Protein AF-A0A6C0END2-F1 (afdb_monomer)

Foldseek 3Di:
DVVVVVVVVVVVVLVVLVVVLVCLVCVQLQHNDDDPPDDRDNCNHLLNPLQDDDDPQDPVSNLVSLLSNLCSLVSRVVLVSLVSVLVSLVVVLVVCCVVCVDCPDPSNVVSVVSNVVSVVVNVVSVVVSVVSVVSSVVSVVVSVVVVVD

Secondary structure (DSSP, 8-state):
-HHHHHHHHHHHHHHHHHHHHHHHHHHHTT--S--SSS---GGGSTTTTTTS--TT--HHHHHHHHHHHHTHHHHT-HHHHHHHHHHHHHHHHHHHHHH---TTSHHHHHHHHHHHHHHHHHHHHHHHHHHHHHHHHHHHHHHHHHHH-

Mean predicted aligned error: 8.6 Å

Solvent-accessible surface area (backbone atoms only — not comparable to full-atom values): 8437 Å² total; per-residue (Å²): 111,73,67,57,58,52,51,52,52,52,51,52,51,50,52,51,52,51,52,50,52,54,51,51,54,36,43,43,36,36,31,90,66,99,51,92,89,55,80,62,48,63,78,57,6,61,65,46,53,76,48,74,89,59,95,85,65,46,74,69,52,52,51,53,20,50,54,48,52,47,40,38,76,65,70,64,51,56,68,63,54,47,53,54,50,52,53,51,50,52,50,52,43,53,50,47,57,71,68,49,82,53,81,88,41,70,68,51,57,54,46,53,50,52,52,52,53,47,53,53,53,52,53,53,52,53,53,49,51,57,55,44,50,54,51,24,56,55,46,50,53,52,51,54,54,63,69,77,106

Organism: NCBI:txid1070528

Radius of gyration: 21.25 Å; Cα contacts (8 Å, |Δi|>4): 91; chains: 1; bounding box: 53×32×63 Å

InterPro domains:
  IPR045364 Protein of unknown function DUF5883 [PF19230] (31-146)

Sequence (149 aa):
MISIILMIIIIIIFISIFIYAILKEREELGCYRFSIARQCNDNNSVYVMNTKMEHGDTKEILIKRLISIVSYHEKAGVWRRCYILSLSLLFIIFIVDKICCKRDDIYYWVVLLLLFFAIHYFFFNYINYHHFRNLKENGIEIINKLMSY

Structure (mmCIF, N/CA/C/O backbone):
data_AF-A0A6C0END2-F1
#
_entry.id   AF-A0A6C0END2-F1
#
loop_
_atom_site.group_PDB
_atom_site.id
_atom_site.type_symbol
_atom_site.label_atom_id
_atom_site.label_alt_id
_atom_site.label_comp_id
_atom_site.label_asym_id
_atom_site.label_entity_id
_atom_site.label_seq_id
_atom_site.pdbx_PDB_ins_code
_atom_site.Cartn_x
_atom_site.Cartn_y
_atom_site.Cartn_z
_atom_site.occupancy
_atom_site.B_iso_or_equiv
_atom_site.auth_seq_id
_atom_site.auth_comp_id
_atom_site.auth_asym_id
_atom_site.auth_atom_id
_atom_site.pdbx_PDB_model_num
ATOM 1 N N . MET A 1 1 ? 32.396 6.818 -22.479 1.00 50.41 1 MET A N 1
ATOM 2 C CA . MET A 1 1 ? 32.489 5.589 -21.654 1.00 50.41 1 MET A CA 1
ATOM 3 C C . MET A 1 1 ? 32.004 5.798 -20.215 1.00 50.41 1 MET A C 1
ATOM 5 O O . MET A 1 1 ? 31.150 5.036 -19.785 1.00 50.41 1 MET A O 1
ATOM 9 N N . ILE A 1 2 ? 32.434 6.862 -19.514 1.00 52.66 2 ILE A N 1
ATOM 10 C CA . ILE A 1 2 ? 31.947 7.231 -18.159 1.00 52.66 2 ILE A CA 1
ATOM 11 C C . ILE A 1 2 ? 30.407 7.350 -18.091 1.00 52.66 2 ILE A C 1
ATOM 13 O O . ILE A 1 2 ? 29.796 6.911 -17.124 1.00 52.66 2 ILE A O 1
ATOM 17 N N . SER A 1 3 ? 29.763 7.842 -19.157 1.00 74.62 3 SER A N 1
ATOM 18 C CA . SER A 1 3 ? 28.297 7.982 -19.238 1.00 74.62 3 SER A CA 1
ATOM 19 C C . SER A 1 3 ? 27.524 6.649 -19.256 1.00 74.62 3 SER A C 1
ATOM 21 O O . SER A 1 3 ? 26.456 6.568 -18.657 1.00 74.62 3 SER A O 1
ATOM 23 N N . ILE A 1 4 ? 28.062 5.588 -19.872 1.00 76.94 4 ILE A N 1
ATOM 24 C CA . ILE A 1 4 ? 27.370 4.287 -19.964 1.00 76.94 4 ILE A CA 1
ATOM 25 C C . ILE A 1 4 ? 27.467 3.537 -18.635 1.00 76.94 4 ILE A C 1
ATOM 27 O O . ILE A 1 4 ? 26.471 3.012 -18.151 1.00 76.94 4 ILE A O 1
ATOM 31 N N . ILE A 1 5 ? 28.650 3.539 -18.014 1.00 76.88 5 ILE A N 1
ATOM 32 C CA . ILE A 1 5 ? 28.864 2.908 -16.704 1.00 76.88 5 ILE A CA 1
ATOM 33 C C . ILE A 1 5 ? 27.985 3.582 -15.643 1.00 76.88 5 ILE A C 1
ATOM 35 O O . ILE A 1 5 ? 27.309 2.895 -14.884 1.00 76.88 5 ILE A O 1
ATOM 39 N N . LEU A 1 6 ? 27.926 4.919 -15.635 1.00 75.50 6 LEU A N 1
ATOM 40 C CA . LEU A 1 6 ? 27.061 5.672 -14.725 1.00 75.50 6 LEU A CA 1
ATOM 41 C C . LEU A 1 6 ? 25.575 5.334 -14.931 1.00 75.50 6 LEU A C 1
ATOM 43 O O . LEU A 1 6 ? 24.860 5.103 -13.962 1.00 75.50 6 LEU A O 1
ATOM 47 N N . MET A 1 7 ? 25.117 5.250 -16.182 1.00 73.88 7 MET A N 1
ATOM 48 C CA . MET A 1 7 ? 23.739 4.870 -16.505 1.00 73.88 7 MET A CA 1
ATOM 49 C C . MET A 1 7 ? 23.403 3.452 -16.018 1.00 73.88 7 MET A C 1
ATOM 51 O O . MET A 1 7 ? 22.347 3.251 -15.423 1.00 73.88 7 MET A O 1
ATOM 55 N N . ILE A 1 8 ? 24.309 2.487 -16.203 1.00 79.88 8 ILE A N 1
ATOM 56 C CA . ILE A 1 8 ? 24.140 1.113 -15.707 1.00 79.88 8 ILE A CA 1
ATOM 57 C C . ILE A 1 8 ? 24.027 1.097 -14.177 1.00 79.88 8 ILE A C 1
ATOM 59 O O . ILE A 1 8 ? 23.130 0.450 -13.640 1.00 79.88 8 ILE A O 1
ATOM 63 N N . ILE A 1 9 ? 24.887 1.840 -13.472 1.00 82.12 9 ILE A N 1
ATOM 64 C CA . ILE A 1 9 ? 24.840 1.944 -12.004 1.00 82.12 9 ILE A CA 1
ATOM 65 C C . ILE A 1 9 ? 23.489 2.500 -11.544 1.00 82.12 9 ILE A C 1
ATOM 67 O O . ILE A 1 9 ? 22.872 1.941 -10.639 1.00 82.12 9 ILE A O 1
ATOM 71 N N . ILE A 1 10 ? 22.999 3.564 -12.185 1.00 77.06 10 ILE A N 1
ATOM 72 C CA . ILE A 1 10 ? 21.708 4.157 -11.828 1.00 77.06 10 ILE A CA 1
ATOM 73 C C . ILE A 1 10 ? 20.566 3.153 -12.057 1.00 77.06 10 ILE A C 1
ATOM 75 O O . ILE A 1 10 ? 19.723 2.981 -11.178 1.00 77.06 10 ILE A O 1
ATOM 79 N N . ILE A 1 11 ? 20.563 2.435 -13.184 1.00 78.31 11 ILE A N 1
ATOM 80 C CA . ILE A 1 11 ? 19.564 1.391 -13.465 1.00 78.31 11 ILE A CA 1
ATOM 81 C C . ILE A 1 11 ? 19.576 0.312 -12.373 1.00 78.31 11 ILE A C 1
ATOM 83 O O . ILE A 1 11 ? 18.517 -0.055 -11.865 1.00 78.31 11 ILE A O 1
ATOM 87 N N . ILE A 1 12 ? 20.756 -0.158 -11.958 1.00 84.19 12 ILE A N 1
ATOM 88 C CA . ILE A 1 12 ? 20.893 -1.161 -10.890 1.00 84.19 12 ILE A CA 1
ATOM 89 C C . ILE A 1 12 ? 20.318 -0.643 -9.563 1.00 84.19 12 ILE A C 1
ATOM 91 O O . ILE A 1 12 ? 19.620 -1.387 -8.868 1.00 84.19 12 ILE A O 1
ATOM 95 N N . ILE A 1 13 ? 20.563 0.626 -9.218 1.00 83.44 13 ILE A N 1
ATOM 96 C CA . ILE A 1 13 ? 20.019 1.247 -8.001 1.00 83.44 13 ILE A CA 1
ATOM 97 C C . ILE A 1 13 ? 18.487 1.252 -8.045 1.00 83.44 13 ILE A C 1
ATOM 99 O O . ILE A 1 13 ? 17.847 0.810 -7.090 1.00 83.44 13 ILE A O 1
ATOM 103 N N . PHE A 1 14 ? 17.887 1.680 -9.158 1.00 77.06 14 PHE A N 1
ATOM 104 C CA . PHE A 1 14 ? 16.429 1.704 -9.301 1.00 77.06 14 PHE A CA 1
ATOM 105 C C . PHE A 1 14 ? 15.809 0.305 -9.276 1.00 77.06 14 PHE A C 1
ATOM 107 O O . PHE A 1 14 ? 14.803 0.103 -8.597 1.00 77.06 14 PHE A O 1
ATOM 114 N N . ILE A 1 15 ? 16.428 -0.679 -9.937 1.00 80.38 15 ILE A N 1
ATOM 115 C CA . ILE A 1 15 ? 15.993 -2.082 -9.866 1.00 80.38 15 ILE A CA 1
ATOM 116 C C . ILE A 1 15 ? 16.036 -2.583 -8.417 1.00 80.38 15 ILE A C 1
ATOM 118 O O . ILE A 1 15 ? 15.093 -3.227 -7.960 1.00 80.38 15 ILE A O 1
ATOM 122 N N . SER A 1 16 ? 17.087 -2.247 -7.668 1.00 83.19 16 SER A N 1
ATOM 123 C CA . SER A 1 16 ? 17.223 -2.645 -6.261 1.00 83.19 16 SER A CA 1
ATOM 124 C C . SER A 1 16 ? 16.132 -2.025 -5.381 1.00 83.19 16 SER A C 1
ATOM 126 O O . SER A 1 16 ? 15.525 -2.728 -4.574 1.00 83.19 16 SER A O 1
ATOM 128 N N . ILE A 1 17 ? 15.828 -0.734 -5.571 1.00 80.94 17 ILE A N 1
ATOM 129 C CA . ILE A 1 17 ? 14.729 -0.042 -4.873 1.00 80.94 17 ILE A CA 1
ATOM 130 C C . ILE A 1 17 ? 13.383 -0.694 -5.206 1.00 80.94 17 ILE A C 1
ATOM 132 O O . ILE A 1 17 ? 12.567 -0.928 -4.313 1.00 80.94 17 ILE A O 1
ATOM 136 N N . PHE A 1 18 ? 13.157 -1.024 -6.476 1.00 77.19 18 PHE A N 1
ATOM 137 C CA . PHE A 1 18 ? 11.925 -1.661 -6.929 1.00 77.19 18 PHE A CA 1
ATOM 138 C C . PHE A 1 18 ? 11.741 -3.060 -6.321 1.00 77.19 18 PHE A C 1
ATOM 140 O O . PHE A 1 18 ? 10.676 -3.368 -5.785 1.00 77.19 18 PHE A O 1
ATOM 147 N N . ILE A 1 19 ? 12.793 -3.885 -6.322 1.00 81.81 19 ILE A N 1
ATOM 148 C CA . ILE A 1 19 ? 12.785 -5.208 -5.680 1.00 81.81 19 ILE A CA 1
ATOM 149 C C . ILE A 1 19 ? 12.523 -5.075 -4.177 1.00 81.81 19 ILE A C 1
ATOM 151 O O . ILE A 1 19 ? 11.704 -5.816 -3.634 1.00 81.81 19 ILE A O 1
ATOM 155 N N . TYR A 1 20 ? 13.171 -4.118 -3.505 1.00 83.56 20 TYR A N 1
ATOM 156 C CA . TYR A 1 20 ? 12.934 -3.846 -2.088 1.00 83.56 20 TYR A CA 1
ATOM 157 C C . TYR A 1 20 ? 11.470 -3.474 -1.810 1.00 83.56 20 TYR A C 1
ATOM 159 O O . TYR A 1 20 ? 10.868 -4.012 -0.880 1.00 83.56 20 TYR A O 1
ATOM 167 N N . ALA A 1 21 ? 10.876 -2.606 -2.634 1.00 78.94 21 ALA A N 1
ATOM 168 C CA . ALA A 1 21 ? 9.477 -2.211 -2.498 1.00 78.94 21 ALA A CA 1
ATOM 169 C C . ALA A 1 21 ? 8.527 -3.414 -2.636 1.00 78.94 21 ALA A C 1
ATOM 171 O O . ALA A 1 21 ? 7.637 -3.584 -1.804 1.00 78.94 21 ALA A O 1
ATOM 172 N N . ILE A 1 22 ? 8.758 -4.290 -3.623 1.00 78.44 22 ILE A N 1
ATOM 173 C CA . ILE A 1 22 ? 7.978 -5.527 -3.804 1.00 78.44 22 ILE A CA 1
ATOM 174 C C . ILE A 1 22 ? 8.141 -6.466 -2.606 1.00 78.44 22 ILE A C 1
ATOM 176 O O . ILE A 1 22 ? 7.160 -7.030 -2.123 1.00 78.44 22 ILE A O 1
ATOM 180 N N . LEU A 1 23 ? 9.371 -6.653 -2.121 1.00 80.50 23 LEU A N 1
ATOM 181 C CA . LEU A 1 23 ? 9.648 -7.505 -0.965 1.00 80.50 23 LEU A CA 1
ATOM 182 C C . LEU A 1 23 ? 8.893 -7.029 0.274 1.00 80.50 23 LEU A C 1
ATOM 184 O O . LEU A 1 23 ? 8.287 -7.846 0.966 1.00 80.50 23 LEU A O 1
ATOM 188 N N . LYS A 1 24 ? 8.889 -5.717 0.523 1.00 79.50 24 LYS A N 1
ATOM 189 C CA . LYS A 1 24 ? 8.176 -5.141 1.662 1.00 79.50 24 LYS A CA 1
ATOM 190 C C . LYS A 1 24 ? 6.664 -5.261 1.543 1.00 79.50 24 LYS A C 1
ATOM 192 O O . LYS A 1 24 ? 6.023 -5.620 2.523 1.00 79.50 24 LYS A O 1
ATOM 197 N N . GLU A 1 25 ? 6.106 -5.063 0.353 1.00 77.31 25 GLU A N 1
ATOM 198 C CA . GLU A 1 25 ? 4.674 -5.280 0.123 1.00 77.31 25 GLU A CA 1
ATOM 199 C C . GLU A 1 25 ? 4.272 -6.734 0.421 1.00 77.31 25 GLU A C 1
ATOM 201 O O . GLU A 1 25 ? 3.272 -6.995 1.085 1.00 77.31 25 GLU A O 1
ATOM 206 N N . ARG A 1 26 ? 5.093 -7.705 -0.001 1.00 78.88 26 ARG A N 1
ATOM 207 C CA . ARG A 1 26 ? 4.847 -9.124 0.293 1.00 78.88 26 ARG A CA 1
ATOM 208 C C . ARG A 1 26 ? 4.938 -9.434 1.783 1.00 78.88 26 ARG A C 1
ATOM 210 O O . ARG A 1 26 ? 4.091 -10.163 2.292 1.00 78.88 26 ARG A O 1
ATOM 217 N N . GLU A 1 27 ? 5.940 -8.902 2.474 1.00 80.31 27 GLU A N 1
ATOM 218 C CA . GLU A 1 27 ? 6.085 -9.078 3.922 1.00 80.31 27 GLU A CA 1
ATOM 219 C C . GLU A 1 27 ? 4.838 -8.580 4.664 1.00 80.31 27 GLU A C 1
ATOM 221 O O . GLU A 1 27 ? 4.312 -9.275 5.530 1.00 80.31 27 GLU A O 1
ATOM 226 N N . GLU A 1 28 ? 4.305 -7.427 4.261 1.00 76.56 28 GLU A N 1
ATOM 227 C CA . GLU A 1 28 ? 3.100 -6.845 4.853 1.00 76.56 28 GLU A CA 1
ATOM 228 C C . GLU A 1 28 ? 1.826 -7.636 4.549 1.00 76.56 28 GLU A C 1
ATOM 230 O O . GLU A 1 28 ? 0.938 -7.699 5.397 1.00 76.56 28 GLU A O 1
ATOM 235 N N . LEU A 1 29 ? 1.760 -8.311 3.399 1.00 77.88 29 LEU A N 1
ATOM 236 C CA . LEU A 1 29 ? 0.716 -9.287 3.064 1.00 77.88 29 LEU A CA 1
ATOM 237 C C . LEU A 1 29 ? 0.879 -10.632 3.805 1.00 77.88 29 LEU A C 1
ATOM 239 O O . LEU A 1 29 ? 0.109 -11.562 3.576 1.00 77.88 29 LEU A O 1
ATOM 243 N N . GLY A 1 30 ? 1.873 -10.768 4.690 1.00 77.81 30 GLY A N 1
ATOM 244 C CA . GLY A 1 30 ? 2.117 -11.987 5.469 1.00 77.81 30 GLY A CA 1
ATOM 245 C C . GLY A 1 30 ? 2.954 -13.041 4.735 1.00 77.81 30 GLY A C 1
ATOM 246 O O . GLY A 1 30 ? 2.961 -14.217 5.113 1.00 77.81 30 GLY A O 1
ATOM 247 N N . CYS A 1 31 ? 3.660 -12.646 3.673 1.00 80.88 31 CYS A N 1
ATOM 248 C CA . CYS A 1 31 ? 4.550 -13.498 2.889 1.00 80.88 31 CYS A CA 1
ATOM 249 C C . CYS A 1 31 ? 6.026 -13.234 3.218 1.00 80.88 31 CYS A C 1
ATOM 251 O O . CYS A 1 31 ? 6.637 -12.308 2.694 1.00 80.88 31 CYS A O 1
ATOM 253 N N . TYR A 1 32 ? 6.647 -14.134 3.980 1.00 70.06 32 TYR A N 1
ATOM 254 C CA . TYR A 1 32 ? 8.065 -14.023 4.364 1.00 70.06 32 TYR A CA 1
ATOM 255 C C . TYR A 1 32 ? 9.045 -14.744 3.419 1.00 70.06 32 TYR A C 1
ATOM 257 O O . TYR A 1 32 ? 10.250 -14.744 3.657 1.00 70.06 32 TYR A O 1
ATOM 265 N N . ARG A 1 33 ? 8.557 -15.408 2.358 1.00 68.62 33 ARG A N 1
ATOM 266 C CA . ARG A 1 33 ? 9.393 -16.139 1.384 1.00 68.62 33 ARG A CA 1
ATOM 267 C C . ARG A 1 33 ? 9.011 -15.800 -0.054 1.00 68.62 33 ARG A C 1
ATOM 269 O O . ARG A 1 33 ? 7.828 -15.674 -0.375 1.00 68.62 33 ARG A O 1
ATOM 276 N N . PHE A 1 34 ? 10.014 -15.734 -0.931 1.00 66.56 34 PHE A N 1
ATOM 277 C CA . PHE A 1 34 ? 9.815 -15.614 -2.375 1.00 66.56 34 PHE A CA 1
ATOM 278 C C . PHE A 1 34 ? 9.330 -16.960 -2.926 1.00 66.56 34 PHE A C 1
ATOM 280 O O . PHE A 1 34 ? 10.111 -17.873 -3.175 1.00 66.56 34 PHE A O 1
ATOM 287 N N . S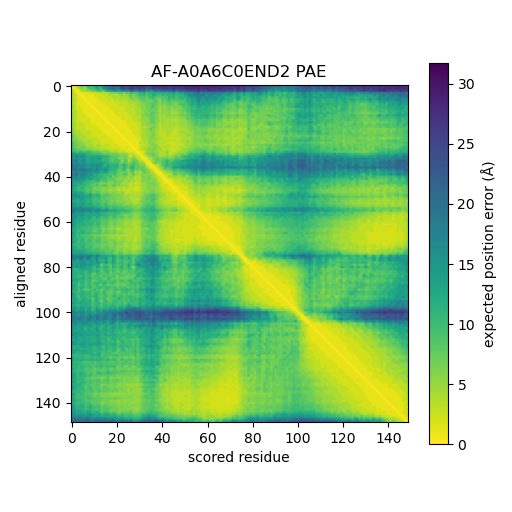ER A 1 35 ? 8.015 -17.108 -3.060 1.00 66.38 35 SER A N 1
ATOM 288 C CA . SER A 1 35 ? 7.406 -18.243 -3.748 1.00 66.38 35 SER A CA 1
ATOM 289 C C . SER A 1 35 ? 6.367 -17.733 -4.732 1.00 66.38 35 SER A C 1
ATOM 291 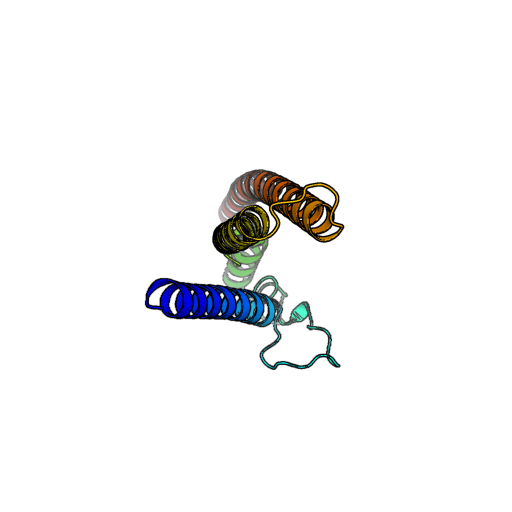O O . SER A 1 35 ? 5.494 -16.941 -4.373 1.00 66.38 35 SER A O 1
ATOM 293 N N . ILE A 1 36 ? 6.486 -18.180 -5.980 1.00 62.38 36 ILE A N 1
ATOM 294 C CA . ILE A 1 36 ? 5.494 -17.949 -7.036 1.00 62.38 36 ILE A CA 1
ATOM 295 C C . ILE A 1 36 ? 4.302 -18.905 -6.847 1.00 62.38 36 ILE A C 1
ATOM 297 O O . ILE A 1 36 ? 3.177 -18.569 -7.191 1.00 62.38 36 ILE A O 1
ATOM 301 N N . ALA A 1 37 ? 4.531 -20.073 -6.235 1.00 60.47 37 ALA A N 1
ATOM 302 C CA . ALA A 1 37 ? 3.532 -21.129 -6.074 1.00 60.47 37 ALA A CA 1
ATOM 303 C C . ALA A 1 37 ? 2.611 -20.956 -4.851 1.00 60.47 37 ALA A C 1
ATOM 305 O O . ALA A 1 37 ? 1.634 -21.687 -4.713 1.00 60.47 37 ALA A O 1
ATOM 306 N N . ARG A 1 38 ? 2.915 -20.024 -3.937 1.00 62.62 38 ARG A N 1
ATOM 307 C CA . ARG A 1 38 ? 2.074 -19.731 -2.766 1.00 62.62 38 ARG A CA 1
ATOM 308 C C . ARG A 1 38 ? 1.531 -18.313 -2.846 1.00 62.62 38 ARG A C 1
ATOM 310 O O . ARG A 1 38 ? 2.303 -17.356 -2.806 1.00 62.62 38 ARG A O 1
ATOM 317 N N . GLN A 1 39 ? 0.207 -18.208 -2.898 1.00 67.44 39 GLN A N 1
ATOM 318 C CA . GLN A 1 39 ? -0.495 -16.965 -2.600 1.00 67.44 39 GLN A CA 1
ATOM 319 C C . GLN A 1 39 ? -0.245 -16.574 -1.139 1.00 67.44 39 GLN A C 1
ATOM 321 O O . GLN A 1 39 ? -0.067 -17.438 -0.272 1.00 67.44 39 GLN A O 1
ATOM 326 N N . CYS A 1 40 ? -0.186 -15.270 -0.880 1.00 74.75 40 CYS A N 1
ATOM 327 C CA . CYS A 1 40 ? -0.096 -14.761 0.481 1.00 74.75 40 CYS A CA 1
ATOM 328 C C . CYS A 1 40 ? -1.407 -15.033 1.213 1.00 74.75 40 CYS A C 1
ATOM 330 O O . CYS A 1 40 ? -2.478 -14.995 0.614 1.00 74.75 40 CYS A O 1
ATOM 332 N N . ASN A 1 41 ? -1.308 -15.383 2.493 1.00 78.56 41 ASN A N 1
ATOM 333 C CA . ASN A 1 41 ? -2.484 -15.560 3.326 1.00 78.56 41 ASN A CA 1
ATOM 334 C C . ASN A 1 41 ? -2.799 -14.212 3.962 1.00 78.56 41 ASN A C 1
ATOM 336 O O . ASN A 1 41 ? -2.092 -13.806 4.884 1.00 78.56 41 ASN A O 1
ATOM 340 N N . ASP A 1 42 ? -3.868 -13.566 3.506 1.00 76.94 42 ASP A N 1
ATOM 341 C CA . ASP A 1 42 ? -4.290 -12.259 4.012 1.00 76.94 42 ASP A CA 1
ATOM 342 C C . ASP A 1 42 ? -4.486 -12.259 5.534 1.00 76.94 42 ASP A C 1
ATOM 344 O O . ASP A 1 42 ? -4.251 -11.238 6.174 1.00 76.94 42 ASP A O 1
ATOM 348 N N . ASN A 1 43 ? -4.806 -13.412 6.139 1.00 80.62 43 ASN A N 1
ATOM 349 C CA . ASN A 1 43 ? -4.931 -13.571 7.595 1.00 80.62 43 ASN A CA 1
ATOM 350 C C . ASN A 1 43 ? -3.617 -13.357 8.364 1.00 80.62 43 ASN A C 1
ATOM 352 O O . ASN A 1 43 ? -3.646 -13.080 9.560 1.00 80.62 43 ASN A O 1
ATOM 356 N N . ASN A 1 44 ? -2.472 -13.495 7.695 1.00 80.25 44 ASN A N 1
ATOM 357 C CA . ASN A 1 44 ? -1.147 -13.259 8.269 1.00 80.25 44 ASN A CA 1
ATOM 358 C C . ASN A 1 44 ? -0.622 -11.856 7.951 1.00 80.25 44 ASN A C 1
ATOM 360 O O . ASN A 1 44 ? 0.524 -11.542 8.272 1.00 80.25 44 ASN A O 1
ATOM 364 N N . SER A 1 45 ? -1.421 -11.030 7.281 1.00 84.00 45 SER A N 1
ATOM 365 C CA . SER A 1 45 ? -1.008 -9.687 6.914 1.00 84.00 45 SER A CA 1
ATOM 366 C C . SER A 1 45 ? -0.946 -8.770 8.136 1.00 84.00 45 SER A C 1
ATOM 368 O O . SER A 1 45 ? -1.708 -8.910 9.098 1.00 84.00 45 SER A O 1
ATOM 370 N N . VAL A 1 46 ? -0.072 -7.766 8.073 1.00 82.69 46 VAL A N 1
ATOM 371 C CA . VAL A 1 46 ? 0.057 -6.723 9.106 1.00 82.69 46 VAL A CA 1
ATOM 372 C C . VAL A 1 46 ? -1.273 -5.987 9.316 1.00 82.69 46 VAL A C 1
ATOM 374 O O . VAL A 1 46 ? -1.562 -5.499 10.409 1.00 82.69 46 VAL A O 1
ATOM 377 N N . TYR A 1 47 ? -2.128 -5.961 8.294 1.00 82.38 47 TYR A N 1
ATOM 378 C CA . TYR A 1 47 ? -3.434 -5.319 8.335 1.00 82.38 47 TYR A CA 1
ATOM 379 C C . TYR A 1 47 ? -4.408 -5.965 9.330 1.00 82.38 47 TYR A C 1
ATOM 381 O O . TYR A 1 47 ? -5.125 -5.254 10.045 1.00 82.38 47 TYR A O 1
ATOM 389 N N . VAL A 1 48 ? -4.413 -7.297 9.405 1.00 86.56 48 VAL A N 1
ATOM 390 C CA . VAL A 1 48 ? -5.359 -8.081 10.222 1.00 86.56 48 VAL A CA 1
ATOM 391 C C . VAL A 1 48 ? -4.700 -8.759 11.423 1.00 86.56 48 VAL A C 1
ATOM 393 O O . VAL A 1 48 ? -5.386 -9.303 12.288 1.00 86.56 48 VAL A O 1
ATOM 396 N N . MET A 1 49 ? -3.373 -8.687 11.530 1.00 81.75 49 MET A N 1
ATOM 397 C CA . MET A 1 49 ? -2.669 -9.131 12.724 1.00 81.75 49 MET A CA 1
ATOM 398 C C . MET A 1 49 ? -3.219 -8.396 13.959 1.00 81.75 49 MET A C 1
ATOM 400 O O . MET A 1 49 ? -3.370 -7.169 13.963 1.00 81.75 49 MET A O 1
ATOM 404 N N . ASN A 1 50 ? -3.530 -9.158 15.010 1.00 81.06 50 ASN A N 1
ATOM 405 C CA . ASN A 1 50 ? -4.062 -8.665 16.286 1.00 81.06 50 ASN A CA 1
ATOM 406 C C . ASN A 1 50 ? -5.407 -7.916 16.191 1.00 81.06 50 ASN A C 1
ATOM 408 O O . ASN A 1 50 ? -5.665 -7.018 16.991 1.00 81.06 50 ASN A O 1
ATOM 412 N N . THR A 1 51 ? -6.270 -8.250 15.226 1.00 89.19 51 THR A N 1
ATOM 413 C CA . THR A 1 51 ? -7.635 -7.685 15.150 1.00 89.19 51 THR A CA 1
ATOM 414 C C . THR A 1 51 ? -8.730 -8.676 15.539 1.00 89.19 51 THR A C 1
ATOM 416 O O . THR A 1 51 ? -9.809 -8.262 15.957 1.00 89.19 51 THR A O 1
ATOM 419 N N . LYS A 1 52 ? -8.463 -9.983 15.441 1.00 90.38 52 LYS A N 1
ATOM 420 C CA . LYS A 1 52 ? -9.426 -11.038 15.778 1.00 90.38 52 LYS A CA 1
ATOM 421 C C . LYS A 1 52 ? -9.653 -11.115 17.289 1.00 90.38 52 LYS A C 1
ATOM 423 O O . LYS A 1 52 ? -8.697 -10.995 18.044 1.00 90.38 52 LYS A O 1
ATOM 428 N N . MET A 1 53 ? -10.894 -11.338 17.710 1.00 91.94 53 MET A N 1
ATOM 429 C CA . MET A 1 53 ? -11.236 -11.598 19.110 1.00 91.94 53 MET A CA 1
ATOM 430 C C . MET A 1 53 ? -10.760 -12.990 19.544 1.00 91.94 53 MET A C 1
ATOM 432 O O . MET A 1 53 ? -10.904 -13.959 18.793 1.00 91.94 53 MET A O 1
ATOM 436 N N . GLU A 1 54 ? -10.232 -13.087 20.759 1.00 92.00 54 GLU A N 1
ATOM 437 C CA . GLU A 1 54 ? -9.759 -14.330 21.368 1.00 92.00 54 GLU A CA 1
ATOM 438 C C . GLU A 1 54 ? -10.492 -14.640 22.677 1.00 92.00 54 GLU A C 1
ATOM 440 O O . GLU A 1 54 ? -11.064 -13.769 23.339 1.00 92.00 54 GLU A O 1
ATOM 445 N N . HIS A 1 55 ? -10.504 -15.922 23.047 1.00 92.50 55 HIS A N 1
ATOM 446 C CA . HIS A 1 55 ? -11.161 -16.358 24.271 1.00 92.50 55 HIS A CA 1
ATOM 447 C C . HIS A 1 55 ? -10.394 -15.823 25.487 1.00 92.50 55 HIS A C 1
ATOM 449 O O . HIS A 1 55 ? -9.213 -16.113 25.651 1.00 92.50 55 HIS A O 1
ATOM 455 N N . GLY A 1 56 ? -11.076 -15.071 26.354 1.00 91.38 56 GLY A N 1
ATOM 456 C CA . GLY A 1 56 ? -10.457 -14.430 27.519 1.00 91.38 56 GLY A CA 1
ATOM 457 C C . GLY A 1 56 ? -9.935 -13.011 27.274 1.00 91.38 56 GLY A C 1
ATOM 458 O O . GLY A 1 56 ? -9.341 -12.436 28.184 1.00 91.38 56 GLY A O 1
ATOM 459 N N . ASP A 1 57 ? -10.174 -12.423 26.095 1.00 91.38 57 ASP A N 1
ATOM 460 C CA . ASP A 1 57 ? -9.896 -11.002 25.868 1.00 91.38 57 ASP A CA 1
ATOM 461 C C . ASP A 1 57 ? -10.650 -10.130 26.896 1.00 91.38 57 ASP A C 1
ATOM 463 O O . ASP A 1 57 ? -11.863 -10.251 27.088 1.00 91.38 57 ASP A O 1
ATOM 467 N N . THR A 1 58 ? -9.932 -9.215 27.550 1.00 93.50 58 THR A N 1
ATOM 468 C CA . THR A 1 58 ? -10.520 -8.220 28.460 1.00 93.50 58 THR A CA 1
ATOM 469 C C . THR A 1 58 ? -11.105 -7.038 27.681 1.00 93.50 58 THR A C 1
ATOM 471 O O . THR A 1 58 ? -10.733 -6.800 26.529 1.00 93.50 58 THR A O 1
ATOM 474 N N . LYS A 1 59 ? -11.975 -6.230 28.315 1.00 90.56 59 LYS A N 1
ATOM 475 C CA . LYS A 1 59 ? -12.522 -4.985 27.722 1.00 90.56 59 LYS A CA 1
ATOM 476 C C . LYS A 1 59 ? -11.406 -4.106 27.137 1.00 90.56 59 LYS A C 1
ATOM 478 O O . LYS A 1 59 ? -11.519 -3.642 26.006 1.00 90.56 59 LYS A O 1
ATOM 483 N N . GLU A 1 60 ? -10.304 -3.938 27.867 1.00 90.75 60 GLU A N 1
ATOM 484 C CA . GLU A 1 60 ? -9.146 -3.153 27.419 1.00 90.75 60 GLU A CA 1
ATOM 485 C C . GLU A 1 60 ? -8.473 -3.726 26.166 1.00 90.75 60 GLU A C 1
ATOM 487 O O . GLU A 1 60 ? -8.090 -2.972 25.269 1.00 90.75 60 GLU A O 1
ATOM 492 N N . ILE A 1 61 ? -8.333 -5.053 26.079 1.00 92.00 61 ILE A N 1
ATOM 493 C CA . ILE A 1 61 ? -7.750 -5.712 24.905 1.00 92.00 61 ILE A CA 1
ATOM 494 C C . ILE A 1 61 ? -8.668 -5.522 23.696 1.00 92.00 61 ILE A C 1
ATOM 496 O O . ILE A 1 61 ? -8.191 -5.130 22.632 1.00 92.00 61 ILE A O 1
ATOM 500 N N . LEU A 1 62 ? -9.981 -5.703 23.860 1.00 92.50 62 LEU A N 1
ATOM 501 C CA . LEU A 1 62 ? -10.955 -5.499 22.783 1.00 92.50 62 LEU A CA 1
ATOM 502 C C . LEU A 1 62 ? -10.941 -4.062 22.256 1.00 92.50 62 LEU A C 1
ATOM 504 O O . LEU A 1 62 ? -10.981 -3.855 21.046 1.00 92.50 62 LEU A O 1
ATOM 508 N N . ILE A 1 63 ? -10.805 -3.071 23.139 1.00 92.00 63 ILE A N 1
ATOM 509 C CA . ILE A 1 63 ? -10.654 -1.664 22.749 1.00 92.00 63 ILE A CA 1
ATOM 510 C C . ILE A 1 63 ? -9.377 -1.461 21.930 1.00 92.00 63 ILE A C 1
ATOM 512 O O . ILE A 1 63 ? -9.423 -0.852 20.863 1.00 92.00 63 ILE A O 1
ATOM 516 N N . LYS A 1 64 ? -8.237 -2.005 22.374 1.00 91.06 64 LYS A N 1
ATOM 517 C CA . LYS A 1 64 ? -6.976 -1.920 21.617 1.00 91.06 64 LYS A CA 1
ATOM 518 C C . LYS A 1 64 ? -7.095 -2.582 20.242 1.00 91.06 64 LYS A C 1
ATOM 520 O O . LYS A 1 64 ? -6.611 -2.024 19.256 1.00 91.06 64 LYS A O 1
ATOM 525 N N . ARG A 1 65 ? -7.775 -3.731 20.149 1.00 92.44 65 ARG A N 1
ATOM 526 C CA . ARG A 1 65 ? -8.055 -4.408 18.873 1.00 92.44 65 ARG A CA 1
ATOM 527 C C . ARG A 1 65 ? -8.971 -3.562 17.977 1.00 92.44 65 ARG A C 1
ATOM 529 O O . ARG A 1 65 ? -8.672 -3.413 16.797 1.00 92.44 65 ARG A O 1
ATOM 536 N N . LEU A 1 66 ? -10.017 -2.933 18.519 1.00 92.31 66 LEU A N 1
ATOM 537 C CA . LEU A 1 66 ? -10.893 -2.013 17.777 1.00 92.31 66 LEU A CA 1
ATOM 538 C C . LEU A 1 66 ? -10.136 -0.789 17.249 1.00 92.31 66 LEU A C 1
ATOM 540 O O . LEU A 1 66 ? -10.259 -0.462 16.070 1.00 92.31 66 LEU A O 1
ATOM 544 N N . ILE A 1 67 ? -9.298 -0.160 18.080 1.00 91.31 67 ILE A N 1
ATOM 545 C CA . ILE A 1 67 ? -8.430 0.955 17.665 1.00 91.31 67 ILE A CA 1
ATOM 546 C C . ILE A 1 67 ? -7.490 0.507 16.538 1.00 91.31 67 ILE A C 1
ATOM 548 O O . ILE A 1 67 ? -7.302 1.218 15.548 1.00 91.31 67 ILE A O 1
ATOM 552 N N . SER A 1 68 ? -6.928 -0.697 16.658 1.00 90.31 68 SER A N 1
ATOM 553 C CA . SER A 1 68 ? -6.101 -1.316 15.622 1.00 90.31 68 SER A CA 1
ATOM 554 C C . SER A 1 68 ? -6.883 -1.522 14.315 1.00 90.31 68 SER A C 1
ATOM 556 O O . SER A 1 68 ? -6.357 -1.210 13.250 1.00 90.31 68 SER A O 1
ATOM 558 N N . ILE A 1 69 ? -8.143 -1.973 14.362 1.00 91.25 69 ILE A N 1
ATOM 559 C CA . ILE A 1 69 ? -9.004 -2.148 13.176 1.00 91.25 69 ILE A CA 1
ATOM 560 C C . ILE A 1 69 ? -9.250 -0.815 12.466 1.00 91.25 69 ILE A C 1
ATOM 562 O O . ILE A 1 69 ? -9.010 -0.707 11.265 1.00 91.25 69 ILE A O 1
ATOM 566 N N . VAL A 1 70 ? -9.683 0.219 13.192 1.00 91.81 70 VAL A N 1
ATOM 567 C CA . VAL A 1 70 ? -9.986 1.525 12.575 1.00 91.81 70 VAL A CA 1
ATOM 568 C C . VAL A 1 70 ? -8.728 2.229 12.055 1.00 91.81 70 VAL A C 1
ATOM 570 O O . VAL A 1 70 ? -8.799 3.044 11.139 1.00 91.81 70 VAL A O 1
ATOM 573 N N . SER A 1 71 ? -7.554 1.861 12.572 1.00 88.62 71 SER A N 1
ATOM 574 C CA . SER A 1 71 ? -6.253 2.369 12.117 1.00 88.62 71 SER A CA 1
ATOM 575 C C . SER A 1 71 ? -5.655 1.574 10.946 1.00 88.62 71 SER A C 1
ATOM 577 O O . SER A 1 71 ? -4.473 1.730 10.647 1.00 88.62 71 SER A O 1
ATOM 579 N N . TYR A 1 72 ? -6.447 0.741 10.256 1.00 85.75 72 TYR A N 1
ATOM 580 C CA . TYR A 1 72 ? -6.025 -0.100 9.122 1.00 85.75 72 TYR A CA 1
ATOM 581 C C . TYR A 1 72 ? -5.123 0.626 8.111 1.00 85.75 72 TYR A C 1
ATOM 583 O O . TYR A 1 72 ? -4.064 0.122 7.742 1.00 85.75 72 TYR A O 1
ATOM 591 N N . HIS A 1 73 ? -5.515 1.832 7.696 1.00 80.19 73 HIS A N 1
ATOM 592 C CA . HIS A 1 73 ? -4.832 2.586 6.643 1.00 80.19 73 HIS A CA 1
ATOM 593 C C . HIS A 1 73 ? -3.435 3.094 7.041 1.00 80.19 73 HIS A C 1
ATOM 595 O O . HIS A 1 73 ? -2.622 3.411 6.173 1.00 80.19 73 HIS A O 1
ATOM 601 N N . GLU A 1 74 ? -3.136 3.164 8.339 1.00 80.19 74 GLU A N 1
ATOM 602 C CA . GLU A 1 74 ? -1.828 3.590 8.847 1.00 80.19 74 GLU A CA 1
ATOM 603 C C . GLU A 1 74 ? -0.853 2.426 8.996 1.00 80.19 74 GLU A C 1
ATOM 605 O O . GLU A 1 74 ? 0.358 2.633 8.909 1.00 80.19 74 GLU A O 1
ATOM 610 N N . LYS A 1 75 ? -1.365 1.201 9.176 1.00 77.50 75 LYS A N 1
ATOM 611 C CA . LYS A 1 75 ? -0.547 0.016 9.467 1.00 77.50 75 LYS A CA 1
ATOM 612 C C . LYS A 1 75 ? 0.478 -0.294 8.389 1.00 77.50 75 LYS A C 1
ATOM 614 O O . LYS A 1 75 ? 1.541 -0.821 8.693 1.00 77.50 75 LYS A O 1
ATOM 619 N N . ALA A 1 76 ? 0.157 0.034 7.146 1.00 65.69 76 ALA A N 1
ATOM 620 C CA . ALA A 1 76 ? 0.959 -0.377 6.015 1.00 65.69 76 ALA A CA 1
ATOM 621 C C . ALA A 1 76 ? 1.610 0.768 5.253 1.00 65.69 76 ALA A C 1
ATOM 623 O O . ALA A 1 76 ? 2.097 0.522 4.173 1.00 65.69 76 ALA A O 1
ATOM 624 N N . GLY A 1 77 ? 1.662 2.017 5.727 1.00 67.00 77 GLY A N 1
ATOM 625 C CA . GLY A 1 77 ? 2.469 3.064 5.059 1.00 67.00 77 GLY A CA 1
ATOM 626 C C . GLY A 1 77 ? 2.284 3.198 3.528 1.00 67.00 77 GLY A C 1
ATOM 627 O O . GLY A 1 77 ? 3.211 3.639 2.844 1.00 67.00 77 GLY A O 1
ATOM 628 N N . VAL A 1 78 ? 1.114 2.812 2.994 1.00 67.56 78 VAL A N 1
ATOM 629 C CA . VAL A 1 78 ? 0.872 2.544 1.560 1.00 67.56 78 VAL A CA 1
ATOM 630 C C . VAL A 1 78 ? 1.243 3.752 0.703 1.00 67.56 78 VAL A C 1
ATOM 632 O O . VAL A 1 78 ? 1.878 3.617 -0.341 1.00 67.56 78 VAL A O 1
ATOM 635 N N . TRP A 1 79 ? 0.947 4.957 1.192 1.00 61.34 79 TRP A N 1
ATOM 636 C CA . TRP A 1 79 ? 1.250 6.215 0.513 1.00 61.34 79 TRP A CA 1
ATOM 637 C C . TRP A 1 79 ? 2.756 6.456 0.299 1.00 61.34 79 TRP A C 1
ATOM 639 O O . TRP A 1 79 ? 3.146 6.969 -0.750 1.00 61.34 79 TRP A O 1
ATOM 649 N N . ARG A 1 80 ? 3.622 6.055 1.245 1.00 65.56 80 ARG A N 1
ATOM 650 C CA . ARG A 1 80 ? 5.084 6.223 1.123 1.00 65.56 80 ARG A CA 1
ATOM 651 C C . ARG A 1 80 ? 5.646 5.312 0.040 1.00 65.56 80 ARG A C 1
ATOM 653 O O . ARG A 1 80 ? 6.500 5.731 -0.736 1.00 65.56 80 ARG A O 1
ATOM 660 N N . ARG A 1 81 ? 5.151 4.075 -0.034 1.00 66.62 81 ARG A N 1
ATOM 661 C CA . ARG A 1 81 ? 5.585 3.098 -1.042 1.00 66.62 81 ARG A CA 1
ATOM 662 C C . ARG A 1 81 ? 5.045 3.404 -2.417 1.00 66.62 81 ARG A C 1
ATOM 664 O O . ARG A 1 81 ? 5.797 3.300 -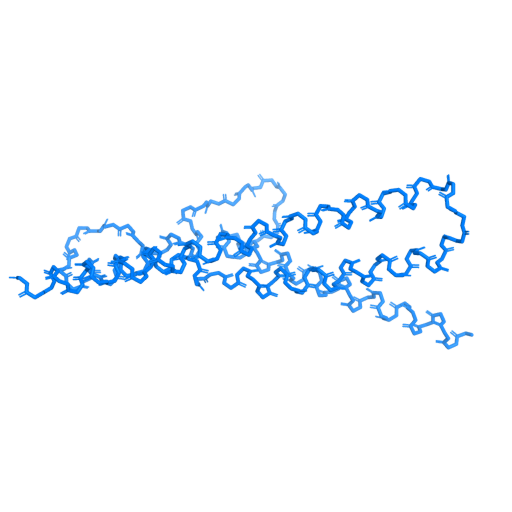3.381 1.00 66.62 81 ARG A O 1
ATOM 671 N N . CYS A 1 82 ? 3.796 3.855 -2.485 1.00 67.75 82 CYS A N 1
ATOM 672 C CA . CYS A 1 82 ? 3.269 4.495 -3.670 1.00 67.75 82 CYS A CA 1
ATOM 673 C C . CYS A 1 82 ? 4.297 5.550 -4.110 1.00 67.75 82 CYS A C 1
ATOM 675 O O . CYS A 1 82 ? 4.873 5.407 -5.177 1.00 67.75 82 CYS A O 1
ATOM 677 N N . TYR A 1 83 ? 4.611 6.563 -3.300 1.00 66.88 83 TYR A N 1
ATOM 678 C CA . TYR A 1 83 ? 5.511 7.643 -3.732 1.00 66.88 83 TYR A CA 1
ATOM 679 C C . TYR A 1 83 ? 6.852 7.141 -4.322 1.00 66.88 83 TYR A C 1
ATOM 681 O O . TYR A 1 83 ? 7.284 7.596 -5.387 1.00 66.88 83 TYR A O 1
ATOM 689 N N . ILE A 1 84 ? 7.469 6.136 -3.691 1.00 69.25 84 ILE A N 1
ATOM 690 C CA . ILE A 1 84 ? 8.707 5.497 -4.173 1.00 69.25 84 ILE A CA 1
ATOM 691 C C . ILE A 1 84 ? 8.499 4.779 -5.519 1.00 69.25 84 ILE A C 1
ATOM 693 O O . ILE A 1 84 ? 9.327 4.915 -6.425 1.00 69.25 84 ILE A O 1
ATOM 697 N N . LEU A 1 85 ? 7.393 4.048 -5.683 1.00 69.50 85 LEU A N 1
ATOM 698 C CA . LEU A 1 85 ? 7.036 3.369 -6.930 1.00 69.50 85 LEU A CA 1
ATOM 699 C C . LEU A 1 85 ? 6.753 4.364 -8.063 1.00 69.50 85 LEU A C 1
ATOM 701 O O . LEU A 1 85 ? 7.243 4.147 -9.169 1.00 69.50 85 LEU A O 1
ATOM 705 N N . SER A 1 86 ? 6.055 5.478 -7.804 1.00 70.75 86 SER A N 1
ATOM 706 C CA . SER A 1 86 ? 5.843 6.530 -8.816 1.00 70.75 86 SER A CA 1
ATOM 707 C C . SER A 1 86 ? 7.155 7.129 -9.272 1.00 70.75 86 SER A C 1
ATOM 709 O O . SER A 1 86 ? 7.353 7.311 -10.468 1.00 70.75 86 SER A O 1
ATOM 711 N N . LEU A 1 87 ? 8.051 7.438 -8.332 1.00 69.88 87 LEU A N 1
ATOM 712 C CA . LEU A 1 87 ? 9.328 8.065 -8.649 1.00 69.88 87 LEU A CA 1
ATOM 713 C C . LEU A 1 87 ? 10.202 7.121 -9.482 1.00 69.88 87 LEU A C 1
ATOM 715 O O . LEU A 1 87 ? 10.815 7.539 -10.460 1.00 69.88 87 LEU A O 1
ATOM 719 N N . SER A 1 88 ? 10.197 5.834 -9.129 1.00 69.31 88 SER A N 1
ATOM 720 C CA . SER A 1 88 ? 10.912 4.790 -9.866 1.00 69.31 88 SER A CA 1
ATOM 721 C C . SER A 1 88 ? 10.349 4.602 -11.275 1.00 69.31 88 SER A C 1
ATOM 723 O O . SER A 1 88 ? 11.108 4.548 -12.240 1.00 69.31 88 SER A O 1
ATOM 725 N N . LEU A 1 89 ? 9.021 4.570 -11.417 1.00 72.50 89 LEU A N 1
ATOM 726 C CA . LEU A 1 89 ? 8.353 4.483 -12.716 1.00 72.50 89 LEU A CA 1
ATOM 727 C C . LEU A 1 89 ? 8.617 5.718 -13.580 1.00 72.50 89 LEU A C 1
ATOM 729 O O . LEU A 1 89 ? 8.940 5.574 -14.753 1.00 72.50 89 LEU A O 1
ATOM 733 N N . LEU A 1 90 ? 8.547 6.920 -13.007 1.00 72.44 90 LEU A N 1
ATOM 734 C CA . LEU A 1 90 ? 8.830 8.173 -13.709 1.00 72.44 90 LEU A CA 1
ATOM 735 C C . LEU A 1 90 ? 10.271 8.218 -14.225 1.00 72.44 90 LEU A C 1
ATOM 737 O O . LEU A 1 90 ? 10.519 8.666 -15.343 1.00 72.44 90 LEU A O 1
ATOM 741 N N . PHE A 1 91 ? 11.214 7.693 -13.447 1.00 71.94 91 PHE A N 1
ATOM 742 C CA . PHE A 1 91 ? 12.601 7.579 -13.870 1.00 71.94 91 PHE A CA 1
ATOM 743 C C . PHE A 1 91 ? 12.785 6.577 -15.023 1.00 71.94 91 PHE A C 1
ATOM 745 O O . PHE A 1 91 ? 13.489 6.872 -15.989 1.00 71.94 91 PHE A O 1
ATOM 752 N N . ILE A 1 92 ? 12.103 5.427 -14.972 1.00 71.25 92 ILE A N 1
ATOM 753 C CA . ILE A 1 92 ? 12.082 4.453 -16.075 1.00 71.25 92 ILE A CA 1
ATOM 754 C C . ILE A 1 92 ? 11.486 5.087 -17.338 1.00 71.25 92 ILE A C 1
ATOM 756 O O . ILE A 1 92 ? 12.077 4.977 -18.409 1.00 71.25 92 ILE A O 1
ATOM 760 N N . ILE A 1 93 ? 10.364 5.799 -17.209 1.00 71.56 93 ILE A N 1
ATOM 761 C CA . ILE A 1 93 ? 9.717 6.522 -18.313 1.00 71.56 93 ILE A CA 1
ATOM 762 C C . ILE A 1 93 ? 10.692 7.520 -18.942 1.00 71.56 93 ILE A C 1
ATOM 764 O O . ILE A 1 93 ? 10.834 7.546 -20.161 1.00 71.56 93 ILE A O 1
ATOM 768 N N . PHE A 1 94 ? 11.409 8.295 -18.126 1.00 71.62 94 PHE A N 1
ATOM 769 C CA . PHE A 1 94 ? 12.385 9.272 -18.608 1.00 71.62 94 PHE A CA 1
ATOM 770 C C . PHE A 1 94 ? 13.555 8.620 -19.358 1.00 71.62 94 PHE A C 1
ATOM 772 O O . PHE A 1 94 ? 13.982 9.128 -20.393 1.00 71.62 94 PHE A O 1
ATOM 779 N N . ILE A 1 95 ? 14.061 7.481 -18.871 1.00 70.88 95 ILE A N 1
ATOM 780 C CA . ILE A 1 95 ? 15.092 6.710 -19.579 1.00 70.88 95 I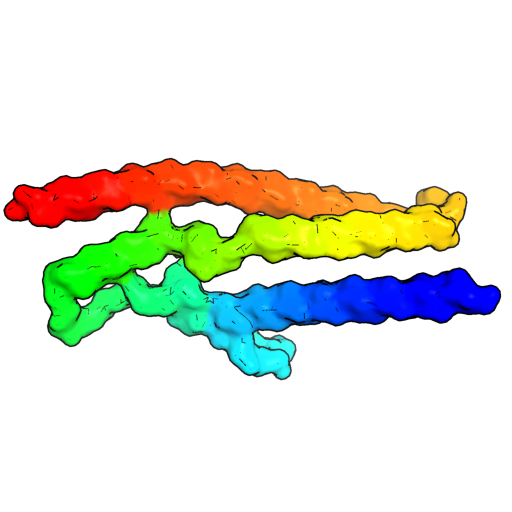LE A CA 1
ATOM 781 C C . ILE A 1 95 ? 14.565 6.222 -20.92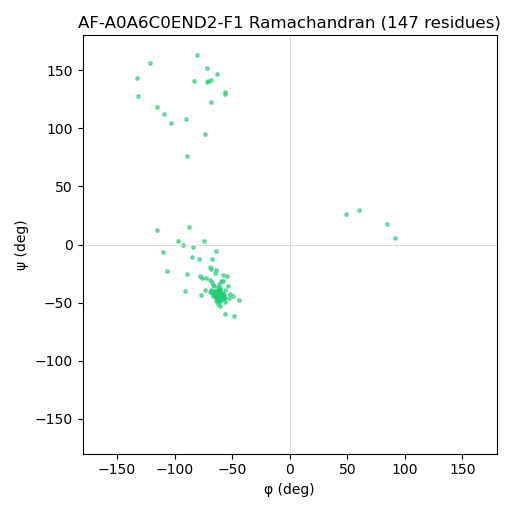9 1.00 70.88 95 ILE A C 1
ATOM 783 O O . ILE A 1 95 ? 15.250 6.380 -21.940 1.00 70.88 95 ILE A O 1
ATOM 787 N N . VAL A 1 96 ? 13.363 5.641 -20.961 1.00 68.62 96 VAL A N 1
ATOM 788 C CA . VAL A 1 96 ? 12.811 5.100 -22.206 1.00 68.62 96 VAL A CA 1
ATOM 789 C C . VAL A 1 96 ? 12.527 6.214 -23.210 1.00 68.62 96 VAL A C 1
ATOM 791 O O . VAL A 1 96 ? 12.903 6.059 -24.365 1.00 68.62 96 VAL A O 1
ATOM 794 N N . ASP A 1 97 ? 11.970 7.352 -22.789 1.00 68.81 97 ASP A N 1
ATOM 795 C CA . ASP A 1 97 ? 11.743 8.518 -23.660 1.00 68.81 97 ASP A CA 1
ATOM 796 C C . ASP A 1 97 ? 13.056 9.066 -24.249 1.00 68.81 97 ASP A C 1
ATOM 798 O O . ASP A 1 97 ? 13.124 9.423 -25.424 1.00 68.81 97 ASP A O 1
ATOM 802 N N . LYS A 1 98 ? 14.145 9.063 -23.467 1.00 68.31 98 LYS A N 1
ATOM 803 C CA . LYS A 1 98 ? 15.468 9.502 -23.939 1.00 68.31 98 LYS A CA 1
ATOM 804 C C . LYS A 1 98 ? 16.152 8.526 -24.895 1.00 68.31 98 LYS A C 1
ATOM 806 O O . LYS A 1 98 ? 16.960 8.970 -25.708 1.00 68.31 98 LYS A O 1
ATOM 811 N N . ILE A 1 99 ? 15.879 7.227 -24.785 1.00 66.81 99 ILE A N 1
ATOM 812 C CA . ILE A 1 99 ? 16.493 6.190 -25.631 1.00 66.81 99 ILE A CA 1
ATOM 813 C C . ILE A 1 99 ? 15.648 5.937 -26.889 1.00 66.81 99 ILE A C 1
ATOM 815 O O . ILE A 1 99 ? 16.191 5.791 -27.984 1.00 66.81 99 ILE A O 1
ATOM 819 N N . CYS A 1 100 ? 14.322 5.918 -26.760 1.00 62.78 100 CYS A N 1
ATOM 820 C CA . CYS A 1 100 ? 13.385 5.704 -27.858 1.00 62.78 100 CYS A CA 1
ATOM 821 C C . CYS A 1 100 ? 13.019 7.040 -28.517 1.00 62.78 100 CYS A C 1
ATOM 823 O O . CYS A 1 100 ? 11.921 7.558 -28.353 1.00 62.78 100 CYS A O 1
ATOM 825 N N . CYS A 1 101 ? 13.925 7.594 -29.327 1.00 56.84 101 CYS A N 1
ATOM 826 C CA . CYS A 1 101 ? 13.672 8.835 -30.076 1.00 56.84 101 CYS A CA 1
ATOM 827 C C . CYS A 1 101 ? 12.545 8.731 -31.132 1.00 56.84 101 CYS A C 1
ATOM 829 O O . CYS A 1 101 ? 12.202 9.737 -31.753 1.00 56.84 101 CYS A O 1
ATOM 831 N N . LYS A 1 102 ? 11.977 7.541 -31.380 1.00 64.88 102 LYS A N 1
ATOM 832 C CA . LYS A 1 102 ? 10.900 7.324 -32.356 1.00 64.88 102 LYS A CA 1
ATOM 833 C C . LYS A 1 102 ? 9.580 7.028 -31.644 1.00 64.88 102 LYS A C 1
ATOM 835 O O . LYS A 1 102 ? 9.411 5.968 -31.056 1.00 64.88 102 LYS A O 1
ATOM 840 N N . ARG A 1 103 ? 8.635 7.966 -31.754 1.00 64.94 103 ARG A N 1
ATOM 841 C CA . ARG A 1 103 ? 7.285 7.887 -31.160 1.00 64.94 103 ARG A CA 1
ATOM 842 C C . ARG A 1 103 ? 6.384 6.803 -31.771 1.00 64.94 103 ARG A C 1
ATOM 844 O O . ARG A 1 103 ? 5.358 6.484 -31.183 1.00 64.94 103 ARG A O 1
ATOM 851 N N . ASP A 1 104 ? 6.778 6.232 -32.908 1.00 65.19 104 ASP A N 1
ATOM 852 C CA . ASP A 1 104 ? 6.039 5.156 -33.589 1.00 65.19 104 ASP A CA 1
ATOM 853 C C . ASP A 1 104 ? 6.345 3.758 -33.029 1.00 65.19 104 ASP A C 1
ATOM 855 O O . ASP A 1 104 ? 5.782 2.766 -33.486 1.00 65.19 104 ASP A O 1
ATOM 859 N N . ASP A 1 105 ? 7.246 3.657 -32.052 1.00 73.31 105 ASP A N 1
ATOM 860 C CA . ASP A 1 105 ? 7.633 2.380 -31.469 1.00 73.31 105 ASP A CA 1
ATOM 861 C C . ASP A 1 105 ? 6.640 1.926 -30.383 1.00 73.31 105 ASP A C 1
ATOM 863 O O . ASP A 1 105 ? 6.171 2.717 -29.559 1.00 73.31 105 ASP A O 1
ATOM 867 N N . ILE A 1 106 ? 6.345 0.626 -30.339 1.00 75.06 106 ILE A N 1
ATOM 868 C CA . ILE A 1 106 ? 5.429 0.018 -29.365 1.00 75.06 106 ILE A CA 1
ATOM 869 C C . ILE A 1 106 ? 5.875 0.284 -27.921 1.00 75.06 106 ILE A C 1
ATOM 871 O O . ILE A 1 106 ? 5.040 0.455 -27.031 1.00 75.06 106 ILE A O 1
ATOM 875 N N . TYR A 1 107 ? 7.187 0.398 -27.690 1.00 69.12 107 TYR A N 1
ATOM 876 C CA . TYR A 1 107 ? 7.749 0.697 -26.374 1.00 69.12 107 TYR A CA 1
ATOM 877 C C . TYR A 1 107 ? 7.296 2.061 -25.836 1.00 69.12 107 TYR A C 1
ATOM 879 O O . TYR A 1 107 ? 7.058 2.184 -24.635 1.00 69.12 107 TYR A O 1
ATOM 887 N N . TYR A 1 108 ? 7.101 3.062 -26.701 1.00 71.00 108 TYR A N 1
ATOM 888 C CA . TYR A 1 108 ? 6.604 4.381 -26.299 1.00 71.00 108 TYR A CA 1
ATOM 889 C C . TYR A 1 108 ? 5.177 4.293 -25.731 1.00 71.00 108 TYR A C 1
ATOM 891 O O . TYR A 1 108 ? 4.880 4.837 -24.665 1.00 71.00 108 TYR A O 1
ATOM 899 N N . TRP A 1 109 ? 4.304 3.531 -26.394 1.00 71.75 109 TRP A N 1
ATOM 900 C CA . TRP A 1 109 ? 2.920 3.329 -25.960 1.00 71.75 109 TRP A CA 1
ATOM 901 C C . TRP A 1 109 ? 2.810 2.509 -24.675 1.00 71.75 109 TRP A C 1
ATOM 903 O O . TRP A 1 109 ? 2.012 2.846 -23.801 1.00 71.75 109 TRP A O 1
ATOM 913 N N . VAL A 1 110 ? 3.642 1.474 -24.516 1.00 75.69 110 VAL A N 1
ATOM 914 C CA . VAL A 1 110 ? 3.720 0.690 -23.270 1.00 75.69 110 VAL A CA 1
ATOM 915 C C . VAL A 1 110 ? 4.115 1.579 -22.088 1.00 75.69 110 VAL A C 1
ATOM 917 O O . VAL A 1 110 ? 3.525 1.486 -21.013 1.00 75.69 110 VAL A O 1
ATOM 920 N N . VAL A 1 111 ? 5.071 2.485 -22.288 1.00 73.50 111 VAL A N 1
ATOM 921 C CA . VAL A 1 111 ? 5.509 3.444 -21.265 1.00 73.50 111 VAL A CA 1
ATOM 922 C C . VAL A 1 111 ? 4.400 4.428 -20.891 1.00 73.50 111 VAL A C 1
ATOM 924 O O . VAL A 1 111 ? 4.172 4.669 -19.704 1.00 73.50 111 VAL A O 1
ATOM 927 N N . LEU A 1 112 ? 3.662 4.949 -21.874 1.00 71.06 112 LEU A N 1
ATOM 928 C CA . LEU A 1 112 ? 2.519 5.832 -21.629 1.00 71.06 112 LEU A CA 1
ATOM 929 C C . LEU A 1 112 ? 1.404 5.119 -20.840 1.00 71.06 112 LEU A C 1
ATOM 931 O O . LEU A 1 112 ? 0.821 5.694 -19.920 1.00 71.06 112 LEU A O 1
ATOM 935 N N . LEU A 1 113 ? 1.148 3.847 -21.159 1.00 75.81 113 LEU A N 1
ATOM 936 C CA . LEU A 1 113 ? 0.181 3.004 -20.454 1.00 75.81 113 LEU A CA 1
ATOM 937 C C . LEU A 1 113 ? 0.596 2.771 -18.991 1.00 75.81 113 LEU A C 1
ATOM 939 O O . LEU A 1 113 ? -0.230 2.884 -18.086 1.00 75.81 113 LEU A O 1
ATOM 943 N N . LEU A 1 114 ? 1.882 2.496 -18.741 1.00 75.88 114 LEU A N 1
ATOM 944 C CA . LEU A 1 114 ? 2.424 2.353 -17.385 1.00 75.88 114 LEU A CA 1
ATOM 945 C C . LEU A 1 114 ? 2.280 3.647 -16.577 1.00 75.88 114 LEU A C 1
ATOM 947 O O . LEU A 1 114 ? 1.896 3.593 -15.408 1.00 75.88 114 LEU A O 1
ATOM 951 N N . LEU A 1 115 ? 2.527 4.807 -17.196 1.00 74.44 115 LEU A N 1
ATOM 952 C CA . LEU A 1 115 ? 2.312 6.107 -16.557 1.00 74.44 115 LEU A CA 1
ATOM 953 C C . LEU A 1 115 ? 0.835 6.315 -16.196 1.00 74.44 115 LEU A C 1
ATOM 955 O O . LEU A 1 115 ? 0.526 6.746 -15.086 1.00 74.44 115 LEU A O 1
ATOM 959 N N . PHE A 1 116 ? -0.079 5.981 -17.108 1.00 75.06 116 PHE A N 1
ATOM 960 C CA . PHE A 1 116 ? -1.518 6.094 -16.876 1.00 75.06 116 PHE A CA 1
ATOM 961 C C . PHE A 1 116 ? -1.983 5.227 -15.698 1.00 75.06 116 PHE A C 1
ATOM 963 O O . PHE A 1 116 ? -2.682 5.729 -14.811 1.00 75.06 116 PHE A O 1
ATOM 970 N N . PHE A 1 117 ? -1.562 3.956 -15.655 1.00 77.12 117 PHE A N 1
ATOM 971 C CA . PHE A 1 117 ? -1.870 3.051 -14.545 1.00 77.12 117 PHE A CA 1
ATOM 972 C C . PHE A 1 117 ? -1.284 3.537 -13.229 1.00 77.12 117 PHE A C 1
ATOM 974 O O . PHE A 1 117 ? -1.972 3.489 -12.211 1.00 77.12 117 PHE A O 1
ATOM 981 N N . ALA A 1 118 ? -0.046 4.038 -13.253 1.00 77.56 118 ALA A N 1
ATOM 982 C CA . ALA A 1 118 ? 0.570 4.631 -12.082 1.00 77.56 118 ALA A CA 1
ATOM 983 C C . ALA A 1 118 ? -0.312 5.769 -11.559 1.00 77.56 118 ALA A C 1
ATOM 985 O O . ALA A 1 118 ? -0.824 5.665 -10.448 1.00 77.56 118 ALA A O 1
ATOM 986 N N . ILE A 1 119 ? -0.572 6.804 -12.366 1.00 75.75 119 ILE A N 1
ATOM 987 C CA . ILE A 1 119 ? -1.372 7.975 -11.966 1.00 75.75 119 ILE A CA 1
ATOM 988 C C . ILE A 1 119 ? -2.736 7.559 -11.398 1.00 75.75 119 ILE A C 1
ATOM 990 O O . ILE A 1 119 ? -3.119 8.040 -10.330 1.00 75.75 119 ILE A O 1
ATOM 994 N N . HIS A 1 120 ? -3.442 6.639 -12.059 1.00 74.38 120 HIS A N 1
ATOM 995 C CA . HIS A 1 120 ? -4.731 6.138 -11.573 1.00 74.38 120 HIS A CA 1
ATOM 996 C C . HIS A 1 120 ? -4.613 5.444 -10.216 1.00 74.38 120 HIS A C 1
ATOM 998 O O . HIS A 1 120 ? -5.399 5.719 -9.308 1.00 74.38 120 HIS A O 1
ATOM 1004 N N . TYR A 1 121 ? -3.612 4.582 -10.051 1.00 79.69 121 TYR A N 1
ATOM 1005 C CA . TYR A 1 121 ? -3.359 3.888 -8.795 1.00 79.69 121 TYR A CA 1
ATOM 1006 C C . TYR A 1 121 ? -3.036 4.865 -7.654 1.00 79.69 121 TYR A C 1
ATOM 1008 O O . TYR A 1 121 ? -3.563 4.723 -6.549 1.00 79.69 121 TYR A O 1
ATOM 1016 N N . PHE A 1 122 ? -2.224 5.894 -7.918 1.00 74.56 122 PHE A N 1
ATOM 1017 C CA . PHE A 1 122 ? -1.920 6.953 -6.951 1.00 74.56 122 PHE A CA 1
ATOM 1018 C C . PHE A 1 122 ? -3.150 7.732 -6.534 1.00 74.56 122 PHE A C 1
ATOM 1020 O O . PHE A 1 122 ? -3.380 7.933 -5.343 1.00 74.56 122 PHE A O 1
ATOM 1027 N N . PHE A 1 123 ? -3.936 8.165 -7.514 1.00 76.25 123 PHE A N 1
ATOM 1028 C CA . PHE A 1 123 ? -5.135 8.946 -7.277 1.00 76.25 123 PHE A CA 1
ATOM 1029 C C . PHE A 1 123 ? -6.152 8.165 -6.438 1.00 76.25 123 PHE A C 1
ATOM 1031 O O . PHE A 1 123 ? -6.668 8.682 -5.448 1.00 76.25 123 PHE A O 1
ATOM 1038 N N . PHE A 1 124 ? -6.363 6.886 -6.761 1.00 78.25 124 PHE A N 1
ATOM 1039 C CA . PHE A 1 124 ? -7.248 6.011 -5.996 1.00 78.25 124 PHE A CA 1
ATOM 1040 C C . PHE A 1 124 ? -6.765 5.816 -4.550 1.00 78.25 124 PHE A C 1
ATOM 1042 O O . PHE A 1 124 ? -7.547 5.940 -3.609 1.00 78.25 124 PHE A O 1
ATOM 1049 N N . ASN A 1 125 ? -5.465 5.582 -4.346 1.00 79.56 125 ASN A N 1
ATOM 1050 C CA . ASN A 1 125 ? -4.897 5.450 -3.001 1.00 79.56 125 ASN A CA 1
ATOM 1051 C C . ASN A 1 125 ? -4.960 6.753 -2.195 1.00 79.56 125 ASN A C 1
ATOM 1053 O O . ASN A 1 125 ? -5.203 6.714 -0.990 1.00 79.56 125 ASN A O 1
ATOM 1057 N N . TYR A 1 126 ? -4.781 7.904 -2.844 1.00 78.31 126 TYR A N 1
ATOM 1058 C CA . TYR A 1 126 ? -4.934 9.212 -2.211 1.00 78.31 126 TYR A CA 1
ATOM 1059 C C . TYR A 1 126 ? -6.368 9.439 -1.716 1.00 78.31 126 TYR A C 1
ATOM 1061 O O . TYR A 1 126 ? -6.567 9.842 -0.569 1.00 78.31 126 TYR A O 1
ATOM 1069 N N . ILE A 1 127 ? -7.368 9.131 -2.547 1.00 80.38 127 ILE A N 1
ATOM 1070 C CA . ILE A 1 127 ? -8.785 9.221 -2.166 1.00 80.38 127 ILE A CA 1
ATOM 1071 C C . ILE A 1 127 ? -9.085 8.290 -0.986 1.00 80.38 127 ILE A C 1
ATOM 1073 O O . ILE A 1 127 ? -9.652 8.721 0.019 1.00 80.38 127 ILE A O 1
ATOM 1077 N N . ASN A 1 128 ? -8.649 7.031 -1.074 1.00 83.19 128 ASN A N 1
ATOM 1078 C CA . ASN A 1 128 ? -8.840 6.054 -0.005 1.00 83.19 128 ASN A CA 1
ATOM 1079 C C . ASN A 1 128 ? -8.219 6.519 1.313 1.00 83.19 128 ASN A C 1
ATOM 1081 O O . ASN A 1 128 ? -8.857 6.407 2.355 1.00 83.19 128 ASN A O 1
ATOM 1085 N N . TYR A 1 129 ? -7.008 7.081 1.279 1.00 83.81 129 TYR A N 1
ATOM 1086 C CA . TYR A 1 129 ? -6.355 7.616 2.472 1.00 83.81 129 TY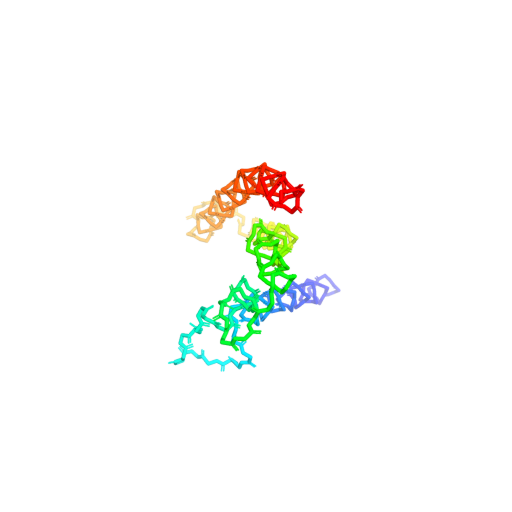R A CA 1
ATOM 1087 C C . TYR A 1 129 ? -7.221 8.667 3.183 1.00 83.81 129 TYR A C 1
ATOM 1089 O O . TYR A 1 129 ? -7.410 8.575 4.395 1.00 83.81 129 TYR A O 1
ATOM 1097 N N . HIS A 1 130 ? -7.800 9.620 2.447 1.00 83.38 130 HIS A N 1
ATOM 1098 C CA . HIS A 1 130 ? -8.663 10.652 3.037 1.00 83.38 130 HIS A CA 1
ATOM 1099 C C . HIS A 1 130 ? -9.958 10.089 3.618 1.00 83.38 130 HIS A C 1
ATOM 1101 O O . HIS A 1 130 ? -10.346 10.463 4.725 1.00 83.38 130 HIS A O 1
ATOM 1107 N N . HIS A 1 131 ? -10.607 9.154 2.921 1.00 86.19 131 HIS A N 1
ATOM 1108 C CA . HIS A 1 131 ? -11.796 8.493 3.459 1.00 86.19 131 HIS A CA 1
ATOM 1109 C C . HIS A 1 131 ? -11.476 7.693 4.724 1.00 86.19 131 HIS A C 1
ATOM 1111 O O . HIS A 1 131 ? -12.171 7.832 5.731 1.00 86.19 131 HIS A O 1
ATOM 1117 N N . PHE A 1 132 ? -10.404 6.898 4.711 1.00 88.94 132 PHE A N 1
ATOM 1118 C CA . PHE A 1 132 ? -10.022 6.084 5.862 1.00 88.94 132 PHE A CA 1
ATOM 1119 C C . PHE A 1 132 ? -9.552 6.910 7.055 1.00 88.94 132 PHE A C 1
ATOM 1121 O O . PHE A 1 132 ? -9.806 6.510 8.191 1.00 88.94 132 PHE A O 1
ATOM 1128 N N . ARG A 1 133 ? -8.923 8.066 6.826 1.00 88.38 133 ARG A N 1
ATOM 1129 C CA . ARG A 1 133 ? -8.566 8.994 7.900 1.00 88.38 133 ARG A CA 1
ATOM 1130 C C . ARG A 1 133 ? -9.807 9.478 8.648 1.00 88.38 133 ARG A C 1
ATOM 1132 O O . ARG A 1 133 ? -9.877 9.317 9.862 1.00 88.38 133 ARG A O 1
ATOM 1139 N N . ASN A 1 134 ? -10.801 9.998 7.930 1.00 89.75 134 ASN A N 1
ATOM 1140 C CA . ASN A 1 134 ? -12.031 10.493 8.553 1.00 89.75 134 ASN A CA 1
ATOM 1141 C C . ASN A 1 134 ? -12.807 9.359 9.244 1.00 89.75 134 ASN A C 1
ATOM 1143 O O . ASN A 1 134 ? -13.309 9.528 10.351 1.00 89.75 134 ASN A O 1
ATOM 1147 N N . LEU A 1 135 ? -12.864 8.171 8.629 1.00 91.19 135 LEU A N 1
ATOM 1148 C CA . LEU A 1 135 ? -13.480 6.991 9.246 1.00 91.19 135 LEU A CA 1
ATOM 1149 C C . LEU A 1 135 ? -12.773 6.573 10.539 1.00 91.19 135 LEU A C 1
ATOM 1151 O O . LEU A 1 135 ? -13.440 6.190 11.499 1.00 91.19 135 LEU A O 1
ATOM 1155 N N . LYS A 1 136 ? -11.440 6.661 10.586 1.00 92.88 136 LYS A N 1
ATOM 1156 C CA . LYS A 1 136 ? -10.666 6.403 11.802 1.00 92.88 136 LYS A CA 1
ATOM 1157 C C . LYS A 1 136 ? -10.994 7.418 12.890 1.00 92.88 136 LYS A C 1
ATOM 1159 O O . LYS A 1 136 ? -11.236 7.003 14.019 1.00 92.88 136 LYS A O 1
ATOM 1164 N N . GLU A 1 137 ? -10.986 8.711 12.570 1.00 93.69 137 GLU A N 1
ATOM 1165 C CA . GLU A 1 137 ? -11.297 9.782 13.527 1.00 93.69 137 GLU A CA 1
ATOM 1166 C C . GLU A 1 137 ? -12.689 9.559 14.149 1.00 93.69 137 GLU A C 1
ATOM 1168 O O . GLU A 1 137 ? -12.806 9.455 15.372 1.00 93.69 137 GLU A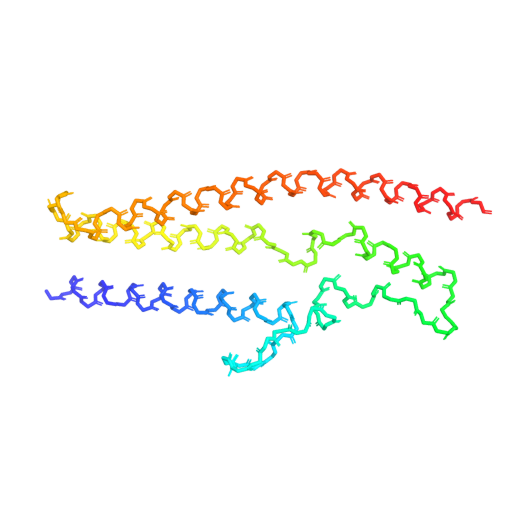 O 1
ATOM 1173 N N . ASN A 1 138 ? -13.704 9.313 13.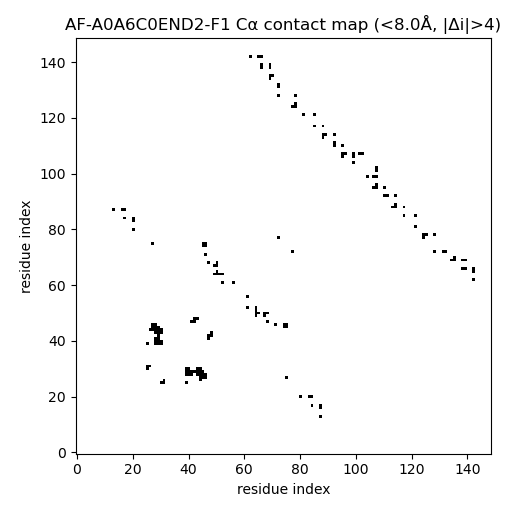314 1.00 94.38 138 ASN A N 1
ATOM 1174 C CA . ASN A 1 138 ? -15.062 8.986 13.761 1.00 94.38 138 ASN A CA 1
ATOM 1175 C C . ASN A 1 138 ? -15.113 7.689 14.592 1.00 94.38 138 ASN A C 1
ATOM 1177 O O . ASN A 1 138 ? -15.792 7.611 15.614 1.00 94.38 138 ASN A O 1
ATOM 1181 N N . GLY A 1 139 ? -14.392 6.648 14.165 1.00 94.06 139 GLY A N 1
ATOM 1182 C CA . GLY A 1 139 ? -14.336 5.368 14.869 1.00 94.06 139 GLY A CA 1
ATOM 1183 C C . GLY A 1 139 ? -13.710 5.488 16.260 1.00 94.06 139 GLY A C 1
ATOM 1184 O O . GLY A 1 139 ? -14.223 4.911 17.218 1.00 94.06 139 GLY A O 1
ATOM 1185 N N . ILE A 1 140 ? -12.638 6.272 16.394 1.00 94.44 140 ILE A N 1
ATOM 1186 C CA . ILE A 1 140 ? -11.995 6.556 17.683 1.00 94.44 140 ILE A CA 1
ATOM 1187 C C . ILE A 1 140 ? -12.942 7.334 18.600 1.00 94.44 140 ILE A C 1
ATOM 1189 O O . ILE A 1 140 ? -13.033 7.004 19.781 1.00 94.44 140 ILE A O 1
ATOM 1193 N N . GLU A 1 141 ? -13.676 8.319 18.079 1.00 95.00 141 GLU A N 1
ATOM 1194 C CA . GLU A 1 141 ? -14.672 9.060 18.861 1.00 95.00 141 GLU A CA 1
ATOM 1195 C C . GLU A 1 141 ? -15.743 8.125 19.450 1.00 95.00 141 GLU A C 1
ATOM 1197 O O . GLU A 1 141 ? -16.021 8.173 20.652 1.00 95.00 141 GLU A O 1
ATOM 1202 N N . ILE A 1 142 ? -16.281 7.211 18.634 1.00 93.81 142 ILE A N 1
ATOM 1203 C CA . ILE A 1 142 ? -17.264 6.208 19.071 1.00 93.81 142 ILE A CA 1
ATOM 1204 C C . ILE A 1 142 ? -16.675 5.300 20.158 1.00 93.81 142 ILE A C 1
ATOM 1206 O O . ILE A 1 142 ? -17.311 5.087 21.192 1.00 93.81 142 ILE A O 1
ATOM 1210 N N . ILE A 1 143 ? -15.457 4.786 19.956 1.00 94.19 143 ILE A N 1
ATOM 1211 C CA . ILE A 1 143 ? -14.778 3.916 20.929 1.00 94.19 143 ILE A CA 1
ATOM 1212 C C . ILE A 1 143 ? -14.572 4.650 22.260 1.00 94.19 143 ILE A C 1
ATOM 1214 O O . ILE A 1 143 ? -14.874 4.098 23.317 1.00 94.19 143 ILE A O 1
ATOM 1218 N N . ASN A 1 144 ? -14.112 5.902 22.224 1.00 93.19 144 ASN A N 1
ATOM 1219 C CA . ASN A 1 144 ? -13.897 6.708 23.425 1.00 93.19 144 ASN A CA 1
ATOM 1220 C C . ASN A 1 144 ? -15.199 6.943 24.192 1.00 93.19 144 ASN A C 1
ATOM 1222 O O . ASN A 1 144 ? -15.229 6.823 25.417 1.00 93.19 144 ASN A O 1
ATOM 1226 N N . LYS A 1 145 ? -16.296 7.204 23.477 1.00 92.56 145 LYS A N 1
ATOM 1227 C CA . LYS A 1 145 ? -17.611 7.364 24.093 1.00 92.56 145 LYS A CA 1
ATOM 1228 C C . LYS A 1 145 ? -18.095 6.065 24.744 1.00 92.56 145 LYS A C 1
ATOM 1230 O O . LYS A 1 145 ? -18.578 6.102 25.871 1.00 92.56 145 LYS A O 1
ATOM 1235 N N . LEU A 1 146 ? -17.884 4.914 24.105 1.00 89.62 146 LEU A N 1
ATOM 1236 C CA . LEU A 1 146 ? -18.184 3.594 24.684 1.00 89.62 146 LEU A CA 1
ATOM 1237 C C . LEU A 1 146 ? -17.328 3.251 25.914 1.00 89.62 146 LEU A C 1
ATOM 1239 O O . LEU A 1 146 ? -17.747 2.441 26.735 1.00 89.62 146 LEU A O 1
ATOM 1243 N N . MET A 1 147 ? -16.136 3.837 26.054 1.00 85.75 147 MET A N 1
ATOM 1244 C CA . MET A 1 147 ? -15.322 3.686 27.266 1.00 85.75 147 MET A CA 1
ATOM 1245 C C . MET A 1 147 ? -15.828 4.529 28.436 1.00 85.75 147 MET A C 1
ATOM 1247 O O . MET A 1 147 ? -15.604 4.148 29.580 1.00 85.75 147 MET A O 1
ATOM 1251 N N .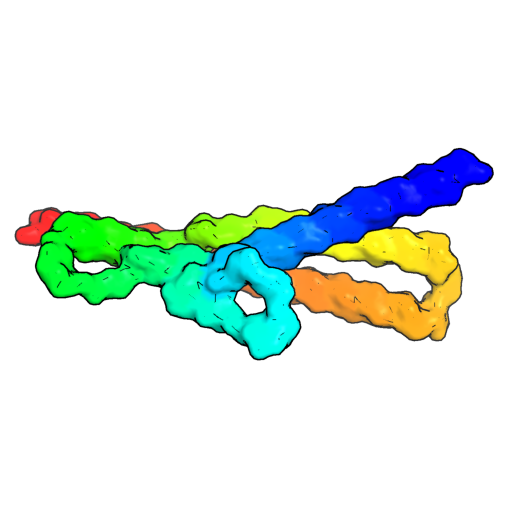 SER A 1 148 ? -16.468 5.666 28.149 1.00 80.44 148 SER A N 1
ATOM 1252 C CA . SER A 1 148 ? -17.011 6.571 29.169 1.00 80.44 148 SER A CA 1
ATOM 1253 C C . SER A 1 148 ? -18.343 6.113 29.777 1.00 80.44 148 SER A C 1
ATOM 1255 O O . SER A 1 148 ? -18.758 6.674 30.790 1.00 80.44 148 SER A O 1
ATOM 1257 N N . TYR A 1 149 ? -18.987 5.110 29.169 1.00 67.69 149 TYR A N 1
ATOM 1258 C CA . TYR A 1 149 ? -20.135 4.381 29.715 1.00 67.69 149 TYR A CA 1
ATOM 1259 C C . TYR A 1 149 ? -19.678 3.115 30.458 1.00 67.69 149 TYR A C 1
ATOM 1261 O O . TYR A 1 149 ? -20.305 2.816 31.495 1.00 67.69 149 TYR A O 1
#

pLDDT: mean 78.59, std 9.76, range [50.41, 95.0]